Protein AF-A0A1H9QJ75-F1 (afdb_monomer_lite)

pLDDT: mean 84.56, std 11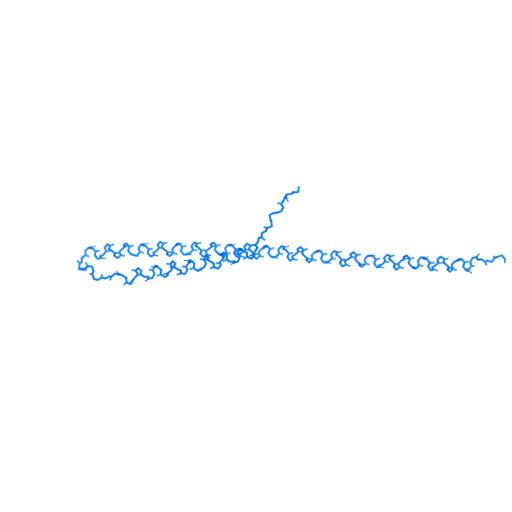.82, range [41.59, 95.44]

Foldseek 3Di:
DPPDPDDPLVVLLVVLVVLLVVLVVLLVVLVVLVVPLDCPDDDDVSVVSVVVSVVSSVVSNVVSV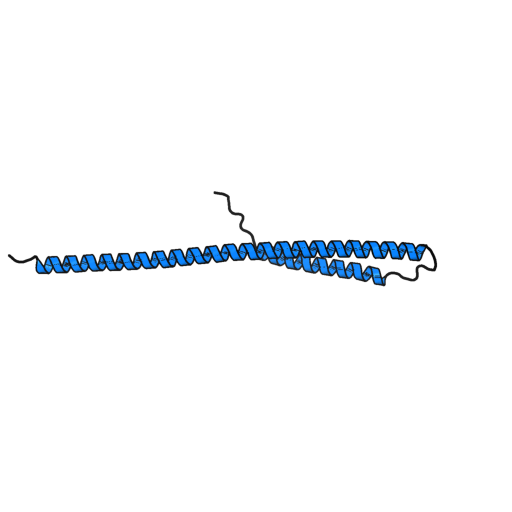VSNVVSVVSVVVSVVVVVVVVVVVVVVVVVVVVVVVVVVVVVVVVVVVVVVVVVCVVVVPDD

Radius of gyration: 35.3 Å; chains: 1; bounding box: 77×28×109 Å

Organism: NCBI:txid155974

Secondary structure (DSSP, 8-state):
--------HHHHHHHHHHHHHHHHHHHHHHHHHTT------SSHHHHHHHHHHHHHHHHHHHHHHHHHHHHHHHHHHHHHHHHHHHHHHHHHHHHHHHHHHHHHHHHHHHHHHHHHHHHHHHHH---

Sequence (127 aa):
MSSGYTVDTTSLAIRVGELRALADEVEVAANRLSLSAGDLGPGDIAAAAQEVADQWRDDLGAMRDKIGKIADNVRSAVANYEQVEQGGADRMRLAVERGVAEAQLNALRGGAAVQQARLNDLTGGTP

Structure (mmCIF, N/CA/C/O backbone):
data_AF-A0A1H9QJ75-F1
#
_entry.id   AF-A0A1H9QJ75-F1
#
loop_
_atom_site.group_PDB
_atom_site.id
_atom_site.type_symbol
_atom_site.label_atom_id
_atom_site.label_alt_id
_atom_site.label_comp_id
_atom_site.label_asym_id
_atom_site.label_entity_id
_atom_site.label_seq_id
_atom_site.pdbx_PDB_ins_code
_atom_site.Cartn_x
_atom_site.Cartn_y
_atom_site.Cartn_z
_atom_site.occupancy
_atom_site.B_iso_or_equiv
_atom_site.auth_seq_id
_atom_site.auth_comp_id
_atom_site.auth_asym_id
_atom_site.auth_atom_id
_atom_site.pdbx_PDB_model_num
ATOM 1 N N . MET A 1 1 ? 8.135 16.046 -25.500 1.00 41.59 1 MET A N 1
ATOM 2 C CA . MET A 1 1 ? 8.652 14.871 -24.769 1.00 41.59 1 MET A CA 1
ATOM 3 C C . MET A 1 1 ? 8.347 15.119 -23.308 1.00 41.59 1 MET A C 1
ATOM 5 O O . MET A 1 1 ? 8.890 16.075 -22.770 1.00 41.59 1 MET A O 1
ATOM 9 N N . SER A 1 2 ? 7.374 14.417 -22.717 1.00 43.03 2 SER A N 1
ATOM 10 C CA . SER A 1 2 ? 7.044 14.641 -21.305 1.00 43.03 2 SER A CA 1
ATOM 11 C C . SER A 1 2 ? 8.285 14.330 -20.481 1.00 43.03 2 SER A C 1
ATOM 13 O O . SER A 1 2 ? 8.840 13.242 -20.625 1.00 43.03 2 SER A O 1
ATOM 15 N N . SER A 1 3 ? 8.731 15.287 -19.669 1.00 49.47 3 SER A N 1
ATOM 16 C CA . SER A 1 3 ? 9.729 15.047 -18.630 1.00 49.47 3 SER A CA 1
ATOM 17 C C . SER A 1 3 ? 9.239 13.854 -17.815 1.00 49.47 3 SER A C 1
ATOM 19 O O . SER A 1 3 ? 8.227 13.966 -17.127 1.00 49.47 3 SER A O 1
ATOM 21 N N . GLY A 1 4 ? 9.852 12.686 -18.010 1.00 57.38 4 GLY A N 1
ATOM 22 C CA . GLY A 1 4 ? 9.422 11.460 -17.352 1.00 57.38 4 GLY A CA 1
ATOM 23 C C . GLY A 1 4 ? 9.496 11.660 -15.846 1.00 57.38 4 GLY A C 1
ATOM 24 O O . GLY A 1 4 ? 10.507 12.145 -15.341 1.00 57.38 4 GLY A O 1
ATOM 25 N N . TYR A 1 5 ? 8.420 11.336 -15.134 1.00 57.50 5 TYR A N 1
ATOM 26 C CA . TYR A 1 5 ? 8.474 11.266 -13.682 1.00 57.50 5 TYR A CA 1
ATOM 27 C C . TYR A 1 5 ? 9.308 10.039 -13.314 1.00 57.50 5 TYR A C 1
ATOM 29 O O . TYR A 1 5 ? 8.868 8.909 -13.519 1.00 57.50 5 TYR A O 1
ATOM 37 N N . THR A 1 6 ? 10.521 10.256 -12.809 1.00 73.75 6 THR A N 1
ATOM 38 C CA . THR A 1 6 ? 11.305 9.191 -12.182 1.00 73.75 6 THR A CA 1
ATOM 39 C C . THR A 1 6 ? 10.633 8.842 -10.863 1.00 73.75 6 THR A C 1
ATOM 41 O O . THR A 1 6 ? 10.532 9.686 -9.972 1.00 73.75 6 THR A O 1
ATOM 44 N N . VAL A 1 7 ? 10.136 7.614 -10.753 1.00 77.56 7 VAL A N 1
ATOM 45 C CA . VAL A 1 7 ? 9.538 7.111 -9.517 1.00 77.56 7 VAL A CA 1
ATOM 46 C C . VAL A 1 7 ? 10.622 6.440 -8.689 1.00 77.56 7 VAL A C 1
ATOM 48 O O . VAL A 1 7 ? 11.261 5.498 -9.146 1.00 77.56 7 VAL A O 1
ATOM 51 N N . ASP A 1 8 ? 10.818 6.925 -7.465 1.00 85.25 8 ASP A N 1
ATOM 52 C CA . ASP A 1 8 ? 11.698 6.297 -6.482 1.00 85.25 8 ASP A CA 1
ATOM 53 C C . ASP A 1 8 ? 10.962 5.130 -5.805 1.00 85.25 8 ASP A C 1
ATOM 55 O O . ASP A 1 8 ? 10.246 5.293 -4.811 1.00 85.25 8 ASP A O 1
ATOM 59 N N . THR A 1 9 ? 11.110 3.938 -6.381 1.00 84.56 9 THR A N 1
ATOM 60 C CA . THR A 1 9 ? 10.511 2.694 -5.879 1.00 84.56 9 THR A CA 1
ATOM 61 C C . THR A 1 9 ? 11.026 2.310 -4.491 1.00 84.56 9 THR A C 1
ATOM 63 O O . THR A 1 9 ? 10.276 1.728 -3.707 1.00 84.56 9 THR A O 1
ATOM 66 N N . THR A 1 10 ? 12.256 2.701 -4.136 1.00 85.38 10 THR A N 1
ATOM 67 C CA . THR A 1 10 ? 12.837 2.442 -2.810 1.00 85.38 10 THR A CA 1
ATOM 68 C C . THR A 1 10 ? 12.131 3.271 -1.744 1.00 85.38 10 THR A C 1
ATOM 70 O O . THR A 1 10 ? 11.695 2.735 -0.723 1.00 85.38 10 THR A O 1
ATOM 73 N N . SER A 1 11 ? 11.942 4.566 -2.000 1.00 84.88 11 SER A N 1
ATOM 74 C CA . SER A 1 11 ? 11.173 5.447 -1.117 1.00 84.88 11 SER A CA 1
ATOM 75 C C . SER A 1 11 ? 9.736 4.949 -0.940 1.00 84.88 11 SER A C 1
ATOM 77 O O . SER A 1 11 ? 9.241 4.869 0.186 1.00 84.88 11 SER A O 1
ATOM 79 N N . LEU A 1 12 ? 9.078 4.512 -2.020 1.00 87.50 12 LEU A N 1
ATOM 80 C CA . LEU A 1 12 ? 7.732 3.934 -1.939 1.00 87.50 12 LEU A CA 1
ATOM 81 C C . LEU A 1 12 ? 7.683 2.651 -1.097 1.00 87.50 12 LEU A C 1
ATOM 83 O O . LEU A 1 12 ? 6.756 2.488 -0.303 1.00 87.50 12 LEU A O 1
ATOM 87 N N . ALA A 1 13 ? 8.674 1.764 -1.212 1.00 85.69 13 ALA A N 1
ATOM 88 C CA . ALA A 1 13 ? 8.751 0.553 -0.395 1.00 85.69 13 ALA A CA 1
ATOM 89 C C . ALA A 1 13 ? 8.895 0.869 1.106 1.00 85.69 13 ALA A C 1
ATOM 91 O O . ALA A 1 13 ? 8.246 0.222 1.932 1.00 85.69 13 ALA A O 1
ATOM 92 N N . ILE A 1 14 ? 9.668 1.904 1.462 1.00 88.62 14 ILE A N 1
ATOM 93 C CA . ILE A 1 14 ? 9.773 2.395 2.847 1.00 88.62 14 ILE A CA 1
ATOM 94 C C . ILE A 1 14 ? 8.405 2.877 3.341 1.00 88.62 14 ILE A C 1
ATOM 96 O O . ILE A 1 14 ? 7.954 2.447 4.403 1.00 88.62 14 ILE A O 1
ATOM 100 N N . ARG A 1 15 ? 7.694 3.690 2.546 1.00 88.75 15 ARG A N 1
ATOM 101 C CA . ARG A 1 15 ? 6.350 4.180 2.905 1.00 88.75 15 ARG A CA 1
ATOM 102 C C . ARG A 1 15 ? 5.339 3.048 3.099 1.00 88.75 15 ARG A C 1
ATOM 104 O O . ARG A 1 15 ? 4.489 3.142 3.976 1.00 88.75 15 ARG A O 1
ATOM 111 N N . VAL A 1 16 ? 5.431 1.960 2.331 1.00 91.69 16 VAL A N 1
ATOM 112 C CA . VAL A 1 16 ? 4.597 0.760 2.548 1.00 91.69 16 VAL A CA 1
ATOM 113 C C . VAL A 1 16 ? 4.865 0.139 3.920 1.00 91.69 16 VAL A C 1
ATOM 115 O O . VAL A 1 16 ? 3.920 -0.272 4.594 1.00 91.69 16 VAL A O 1
ATOM 118 N N . GLY A 1 17 ? 6.131 0.069 4.339 1.00 88.56 17 GLY A N 1
ATOM 119 C CA . GLY A 1 17 ? 6.507 -0.399 5.673 1.00 88.56 17 GLY A CA 1
ATOM 120 C C . GLY A 1 17 ? 5.938 0.489 6.781 1.00 88.56 17 GLY A C 1
ATOM 121 O O . GLY A 1 17 ? 5.322 -0.020 7.713 1.00 88.56 17 GLY A O 1
ATOM 122 N N . GLU A 1 18 ? 6.066 1.808 6.636 1.00 93.50 18 GLU A N 1
ATOM 123 C CA . GLU A 1 18 ? 5.523 2.790 7.586 1.00 93.50 18 GLU A CA 1
ATOM 124 C C . GLU A 1 18 ? 3.994 2.716 7.696 1.00 93.50 18 GLU A C 1
ATOM 126 O O . GLU A 1 18 ? 3.456 2.734 8.799 1.00 93.50 18 GLU A O 1
ATOM 131 N N . LEU A 1 19 ? 3.281 2.573 6.573 1.00 91.44 19 LEU A N 1
ATOM 132 C CA . LEU A 1 19 ? 1.823 2.415 6.577 1.00 91.44 19 LEU A CA 1
ATOM 133 C C . LEU A 1 19 ? 1.391 1.144 7.315 1.00 91.44 19 LEU A C 1
ATOM 135 O O . LEU A 1 19 ? 0.391 1.152 8.023 1.00 91.44 19 LEU A O 1
ATOM 139 N N . ARG A 1 20 ? 2.143 0.051 7.174 1.00 92.31 20 ARG A N 1
ATOM 140 C CA . ARG A 1 20 ? 1.854 -1.198 7.891 1.00 92.31 20 ARG A CA 1
ATOM 141 C C . ARG A 1 20 ? 2.096 -1.063 9.386 1.00 92.31 20 ARG A C 1
ATOM 143 O O . ARG A 1 20 ? 1.222 -1.433 10.155 1.00 92.31 20 ARG A O 1
ATOM 150 N N . ALA A 1 21 ? 3.215 -0.457 9.775 1.00 93.25 21 ALA A N 1
ATOM 151 C CA . ALA A 1 21 ? 3.486 -0.159 11.177 1.00 93.25 21 ALA A CA 1
ATOM 152 C C . ALA A 1 21 ? 2.384 0.724 11.788 1.00 93.25 21 ALA A C 1
ATOM 154 O O . ALA A 1 21 ? 1.895 0.437 12.875 1.00 93.25 21 ALA A O 1
ATOM 155 N N . LEU A 1 22 ? 1.917 1.740 11.054 1.00 93.44 22 LEU A N 1
ATOM 156 C CA . LEU A 1 22 ? 0.803 2.581 11.489 1.00 93.44 22 LEU A CA 1
ATOM 157 C C . LEU A 1 22 ? -0.506 1.789 11.637 1.00 93.44 22 LEU A C 1
ATOM 159 O O . LEU A 1 22 ? -1.250 2.008 12.589 1.00 93.44 22 LEU A O 1
ATOM 163 N N . ALA A 1 23 ? -0.803 0.869 10.716 1.00 90.62 23 ALA A N 1
ATOM 164 C CA . ALA A 1 23 ? -1.976 0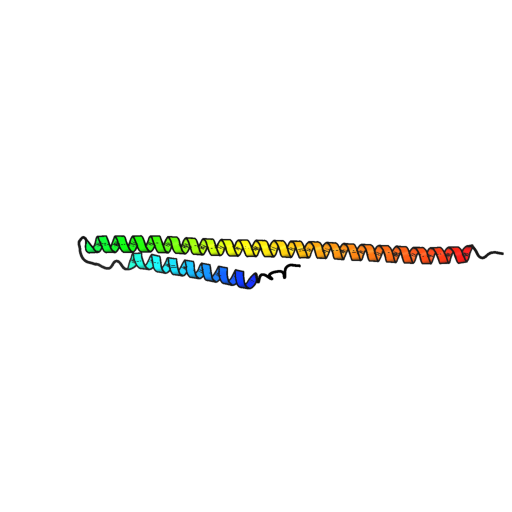.003 10.825 1.00 90.62 23 ALA A CA 1
ATOM 165 C C . ALA A 1 23 ? -1.914 -0.881 12.087 1.00 90.62 23 ALA A C 1
ATOM 167 O O . ALA A 1 23 ? -2.918 -1.005 12.791 1.00 90.62 23 ALA A O 1
ATOM 168 N N . ASP A 1 24 ? -0.738 -1.425 12.407 1.00 92.94 24 ASP A N 1
ATOM 169 C CA . ASP A 1 24 ? -0.513 -2.217 13.621 1.00 92.94 24 ASP A CA 1
ATOM 170 C C . ASP A 1 24 ? -0.673 -1.358 14.892 1.00 92.94 24 ASP A C 1
ATOM 172 O O . ASP A 1 24 ? -1.279 -1.791 15.872 1.00 92.94 24 ASP A O 1
ATOM 176 N N . GLU A 1 25 ? -0.197 -0.109 14.885 1.00 94.50 25 GLU A N 1
ATOM 177 C CA . GLU A 1 25 ? -0.396 0.833 15.997 1.00 94.50 25 GLU A CA 1
ATOM 178 C C . GLU A 1 25 ? -1.880 1.152 16.234 1.00 94.50 25 GLU A C 1
ATOM 180 O O . GLU A 1 25 ? -2.335 1.181 17.383 1.00 94.50 25 GLU A O 1
ATOM 185 N N . VAL A 1 26 ? -2.651 1.347 15.159 1.00 90.94 26 VAL A N 1
ATOM 186 C CA . VAL A 1 26 ? -4.106 1.562 15.226 1.00 90.94 26 VAL A CA 1
ATOM 187 C C . VAL A 1 26 ? -4.813 0.332 15.798 1.00 90.94 26 VAL A C 1
ATOM 189 O O . VAL A 1 26 ? -5.696 0.471 16.646 1.00 90.94 26 VAL A O 1
ATOM 192 N N . GLU A 1 27 ? -4.402 -0.873 15.402 1.00 90.88 27 GLU A N 1
ATOM 193 C CA . GLU A 1 27 ? -4.925 -2.124 15.958 1.00 90.88 27 GLU A CA 1
ATOM 194 C C . GLU A 1 27 ? -4.628 -2.250 17.458 1.00 90.88 27 GLU A C 1
ATOM 196 O O . GLU A 1 27 ? -5.516 -2.570 18.251 1.00 90.88 27 GLU A O 1
ATOM 201 N N . VAL A 1 28 ? -3.404 -1.932 17.884 1.00 91.56 28 VAL A N 1
ATOM 202 C CA . VAL A 1 28 ? -3.038 -1.913 19.307 1.00 91.56 28 VAL A CA 1
ATOM 203 C C . VAL A 1 28 ? -3.883 -0.899 20.080 1.00 91.56 28 VAL A C 1
ATOM 205 O O . VAL A 1 28 ? -4.326 -1.200 21.190 1.00 91.56 28 VAL A O 1
ATOM 208 N N . ALA A 1 29 ? -4.138 0.286 19.521 1.00 88.06 29 ALA A N 1
ATOM 209 C CA . ALA A 1 29 ? -5.003 1.286 20.142 1.00 88.06 29 ALA A CA 1
ATOM 210 C C . ALA A 1 29 ? -6.452 0.785 20.282 1.00 88.06 29 ALA A C 1
ATOM 212 O O . ALA A 1 29 ? -7.031 0.895 21.364 1.00 88.06 29 ALA A O 1
ATOM 213 N N . ALA A 1 30 ? -7.004 0.163 19.237 1.00 87.38 30 ALA A N 1
ATOM 214 C CA . ALA A 1 30 ? -8.340 -0.431 19.258 1.00 87.38 30 ALA A CA 1
ATOM 215 C C . ALA A 1 30 ? -8.459 -1.546 20.316 1.00 87.38 30 ALA A C 1
ATOM 217 O O . ALA A 1 30 ? -9.421 -1.584 21.084 1.00 87.38 30 ALA A O 1
ATOM 218 N N . ASN A 1 31 ? -7.439 -2.399 20.435 1.00 86.19 31 ASN A N 1
ATOM 219 C CA . ASN A 1 31 ? -7.387 -3.475 21.430 1.00 86.19 31 ASN A CA 1
ATOM 220 C C . ASN A 1 31 ? -7.238 -2.960 22.873 1.00 86.19 31 ASN A C 1
ATOM 222 O O . ASN A 1 31 ? -7.642 -3.624 23.828 1.00 86.19 31 ASN A O 1
ATOM 226 N N . ARG A 1 32 ? -6.683 -1.760 23.077 1.00 86.12 32 ARG A N 1
ATOM 227 C CA . ARG A 1 32 ? -6.635 -1.144 24.414 1.00 86.12 32 ARG A CA 1
ATOM 228 C C . ARG A 1 32 ? -8.009 -0.674 24.879 1.00 86.12 32 ARG A C 1
ATOM 230 O O . ARG A 1 32 ? -8.289 -0.776 26.070 1.00 86.12 32 ARG A O 1
ATOM 237 N N . LEU A 1 33 ? -8.880 -0.248 23.960 1.00 80.31 33 LEU A N 1
ATOM 238 C CA . LEU A 1 33 ? -10.251 0.155 24.291 1.00 80.31 33 LEU A CA 1
ATOM 239 C C . LEU A 1 33 ? -11.089 -1.008 24.841 1.00 80.31 33 LEU A C 1
ATOM 241 O O . LEU A 1 33 ? -11.9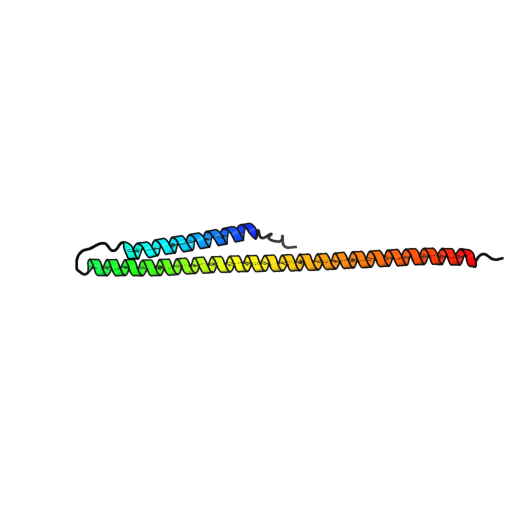52 -0.781 25.681 1.00 80.31 33 LEU A O 1
ATOM 245 N N . SER A 1 34 ? -10.814 -2.257 24.443 1.00 69.50 34 SER A N 1
ATOM 246 C CA . SER A 1 34 ? -11.484 -3.430 25.033 1.00 69.50 34 SER A CA 1
ATOM 247 C C . SER A 1 34 ? -11.031 -3.763 26.458 1.00 69.50 34 SER A C 1
ATOM 249 O O . SER A 1 34 ? -11.709 -4.520 27.144 1.00 69.50 34 SER A O 1
ATOM 251 N N . LEU A 1 35 ? -9.897 -3.221 26.915 1.00 61.22 35 LEU A N 1
ATOM 252 C CA . LEU A 1 35 ? -9.313 -3.526 28.227 1.00 61.22 35 LEU A CA 1
ATOM 253 C C . LEU A 1 35 ? -9.584 -2.439 29.278 1.00 61.22 35 LEU A C 1
ATOM 255 O O . LEU A 1 35 ? -9.362 -2.675 30.463 1.00 61.22 35 LEU A O 1
ATOM 259 N N . SER A 1 36 ? -10.034 -1.249 28.864 1.00 61.44 36 SER A N 1
ATOM 260 C CA . SER A 1 36 ? -10.168 -0.074 29.735 1.00 61.44 36 SER A CA 1
ATOM 261 C C . SER A 1 36 ? -11.579 0.186 30.262 1.00 61.44 36 SER A C 1
ATOM 263 O O . SER A 1 36 ? -11.788 1.211 30.911 1.00 61.44 36 SER A O 1
ATOM 265 N N . ALA A 1 37 ? -12.542 -0.707 30.021 1.00 58.81 37 ALA A N 1
ATOM 266 C CA . ALA A 1 37 ? -13.836 -0.661 30.699 1.00 58.81 37 ALA A CA 1
ATOM 267 C C . ALA A 1 37 ? -13.639 -1.082 32.167 1.00 58.81 37 ALA A C 1
ATOM 269 O O . ALA A 1 37 ? -13.899 -2.217 32.559 1.00 58.81 37 ALA A O 1
ATOM 270 N N . GLY A 1 38 ? -13.072 -0.179 32.969 1.00 64.44 38 GLY A N 1
ATOM 271 C CA . GLY A 1 38 ? -13.059 -0.311 34.421 1.00 64.44 38 GLY A CA 1
ATOM 272 C C . GLY A 1 38 ? -14.487 -0.400 34.959 1.00 64.44 38 GLY A C 1
ATOM 273 O O . GLY A 1 38 ? -15.448 -0.126 34.243 1.00 64.44 38 GLY A O 1
ATOM 274 N N . ASP A 1 39 ? -14.634 -0.782 36.225 1.00 71.50 39 ASP A N 1
ATOM 275 C CA . ASP A 1 39 ? -15.934 -0.780 36.895 1.00 71.50 39 ASP A CA 1
ATOM 276 C C . ASP A 1 39 ? -16.486 0.655 36.953 1.00 71.50 39 ASP A C 1
ATOM 278 O O . ASP A 1 39 ? -16.124 1.452 37.819 1.00 71.50 39 ASP A O 1
ATOM 282 N N . LEU A 1 40 ? -17.326 1.004 35.976 1.00 75.88 40 LEU A N 1
ATOM 283 C CA . LEU A 1 40 ? -18.031 2.285 35.893 1.00 75.88 40 LEU A CA 1
ATOM 284 C C . LEU A 1 40 ? -19.282 2.303 36.788 1.00 75.88 40 LEU A C 1
ATOM 286 O O . LEU A 1 40 ? -20.062 3.256 36.743 1.00 75.88 40 LEU A O 1
ATOM 290 N N . GLY A 1 41 ? -19.465 1.267 37.611 1.00 73.12 41 GLY A N 1
ATOM 291 C CA . GLY A 1 41 ? -20.656 1.042 38.406 1.00 73.12 41 GLY A CA 1
ATOM 292 C C . GLY A 1 41 ? -21.815 0.464 37.583 1.00 73.12 41 GLY A C 1
ATOM 293 O O . GLY A 1 41 ? -21.765 0.388 36.354 1.00 73.12 41 GLY A O 1
ATOM 294 N N . PRO A 1 42 ? -22.887 0.021 38.256 1.00 76.25 42 PRO A N 1
ATOM 295 C CA . PRO A 1 42 ? -24.054 -0.536 37.588 1.00 76.25 42 PRO A CA 1
ATOM 296 C C . PRO A 1 42 ? -24.886 0.544 36.877 1.00 76.25 42 PRO A C 1
ATOM 298 O O . PRO A 1 42 ? -25.040 1.658 37.377 1.00 76.25 42 PRO A O 1
ATOM 301 N N . GLY A 1 43 ? -25.512 0.168 35.758 1.00 81.00 43 GLY A N 1
ATOM 302 C CA . GLY A 1 43 ? -26.583 0.935 35.112 1.00 81.00 43 GLY A CA 1
ATOM 303 C C . GLY A 1 43 ? -26.243 1.486 33.726 1.00 81.00 43 GLY A C 1
ATOM 304 O O . GLY A 1 43 ? -25.297 1.050 33.071 1.00 81.00 43 GLY A O 1
ATOM 305 N N . ASP A 1 44 ? -27.042 2.460 33.288 1.00 84.38 44 ASP A N 1
ATOM 306 C CA . ASP A 1 44 ? -27.043 3.000 31.919 1.00 84.38 44 ASP A CA 1
ATOM 307 C C . ASP A 1 44 ? -25.708 3.643 31.506 1.00 84.38 44 ASP A C 1
ATOM 309 O O . ASP A 1 44 ? -25.363 3.660 30.327 1.00 84.38 44 ASP A O 1
ATOM 313 N N . ILE A 1 45 ? -24.919 4.136 32.468 1.00 81.56 45 ILE A N 1
ATOM 314 C CA . ILE A 1 45 ? -23.611 4.760 32.209 1.00 81.56 45 ILE A CA 1
ATOM 315 C C . ILE A 1 45 ? -22.596 3.725 31.711 1.00 81.56 45 ILE A C 1
ATOM 317 O O . ILE A 1 45 ? -21.855 4.002 30.769 1.00 81.56 45 ILE A O 1
ATOM 321 N N . ALA A 1 46 ? -22.580 2.529 32.304 1.00 82.00 46 ALA A N 1
ATOM 322 C CA . ALA A 1 46 ? -21.700 1.455 31.856 1.00 82.00 46 ALA A CA 1
ATOM 323 C C . ALA A 1 46 ? -22.091 0.970 30.451 1.00 82.00 46 ALA A C 1
ATOM 325 O O . ALA A 1 46 ? -21.217 0.757 29.615 1.00 82.00 46 ALA A O 1
ATOM 326 N N . ALA A 1 47 ? -23.395 0.868 30.166 1.00 83.50 47 ALA A N 1
ATOM 327 C CA . ALA A 1 47 ? -23.892 0.499 28.841 1.00 83.50 47 ALA A CA 1
ATOM 328 C C . ALA A 1 47 ? -23.523 1.543 27.771 1.00 83.50 47 ALA A C 1
ATOM 330 O O . ALA A 1 47 ? -22.997 1.183 26.722 1.00 83.50 47 ALA A O 1
ATOM 331 N N . ALA A 1 48 ? -23.718 2.833 28.059 1.00 86.69 48 ALA A N 1
ATOM 332 C CA . ALA A 1 48 ? -23.353 3.912 27.142 1.00 86.69 48 ALA A CA 1
ATOM 333 C C . ALA A 1 48 ? -21.836 3.981 26.896 1.00 86.69 48 ALA A C 1
ATOM 335 O O . ALA A 1 48 ? -21.390 4.185 25.769 1.00 86.69 48 ALA A O 1
ATOM 336 N N . ALA A 1 49 ? -21.022 3.783 27.938 1.00 84.69 49 ALA A N 1
ATOM 337 C CA . ALA A 1 49 ? -19.570 3.743 27.795 1.00 84.69 49 ALA A CA 1
ATOM 338 C C . ALA A 1 49 ? -19.104 2.547 26.949 1.00 84.69 49 ALA A C 1
ATOM 340 O O . ALA A 1 49 ? -18.190 2.695 26.138 1.00 84.69 49 ALA A O 1
ATOM 341 N N . GLN A 1 50 ? -19.751 1.389 27.105 1.00 85.00 50 GLN A N 1
ATOM 342 C CA . GLN A 1 50 ? -19.493 0.206 26.288 1.00 85.00 50 GLN A CA 1
ATOM 343 C C . GLN A 1 50 ? -19.837 0.459 24.813 1.00 85.00 50 GLN A C 1
ATOM 345 O O . GLN A 1 50 ? -19.017 0.172 23.948 1.00 85.00 50 GLN A O 1
ATOM 350 N N . GLU A 1 51 ? -20.996 1.060 24.528 1.00 88.12 51 GLU A N 1
ATOM 351 C CA . GLU A 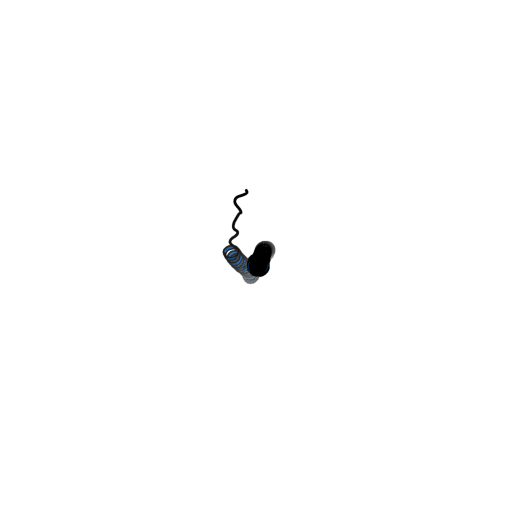1 51 ? -21.423 1.394 23.162 1.00 88.12 51 GLU A CA 1
ATOM 352 C C . GLU A 1 51 ? -20.438 2.348 22.471 1.00 88.12 51 GLU A C 1
ATOM 354 O O . GLU A 1 51 ? -20.033 2.116 21.332 1.00 88.12 51 GLU A O 1
ATOM 359 N N . VAL A 1 52 ? -19.975 3.386 23.177 1.00 89.38 52 VAL A N 1
ATOM 360 C CA . VAL A 1 52 ? -18.960 4.313 22.648 1.00 89.38 52 VAL A CA 1
ATOM 361 C C . VAL A 1 52 ? -17.630 3.599 22.398 1.00 89.38 52 VAL A C 1
ATOM 363 O O . VAL A 1 52 ? -16.994 3.830 21.368 1.00 89.38 52 VAL A O 1
ATOM 366 N N . ALA A 1 53 ? -17.200 2.726 23.313 1.00 87.56 53 ALA A N 1
ATOM 367 C CA . ALA A 1 53 ? -15.961 1.969 23.158 1.00 87.56 53 ALA A CA 1
ATOM 368 C C . ALA A 1 53 ? -16.023 0.991 21.974 1.00 87.56 53 ALA A C 1
ATOM 370 O O . ALA A 1 53 ? -15.029 0.834 21.261 1.00 87.56 53 ALA A O 1
ATOM 371 N N . ASP A 1 54 ? -17.173 0.354 21.754 1.00 88.19 54 ASP A N 1
ATOM 372 C CA . ASP A 1 54 ? -17.411 -0.538 20.621 1.00 88.19 54 ASP A CA 1
ATOM 373 C C . ASP A 1 54 ? -17.409 0.246 19.300 1.00 88.19 54 ASP A C 1
ATOM 375 O O . ASP A 1 54 ? -16.656 -0.106 18.392 1.00 88.19 54 ASP A O 1
ATOM 379 N N . GLN A 1 55 ? -18.114 1.380 19.232 1.00 92.44 55 GLN A N 1
ATOM 380 C CA . GLN A 1 55 ? -18.116 2.251 18.052 1.00 92.44 55 GLN A CA 1
ATOM 381 C C . GLN A 1 55 ? -16.707 2.743 17.688 1.00 92.44 55 GLN A C 1
ATOM 383 O O . GLN A 1 55 ? -16.306 2.702 16.526 1.00 92.44 55 GLN A O 1
ATOM 388 N N . TRP A 1 56 ? -15.918 3.180 18.674 1.00 92.38 56 TRP A N 1
ATOM 389 C CA . TRP A 1 56 ? -14.539 3.611 18.428 1.00 92.38 56 TRP A CA 1
ATOM 390 C C . TRP A 1 56 ? -13.650 2.473 17.938 1.00 92.38 56 TRP A C 1
ATOM 392 O O . TRP A 1 56 ? -12.783 2.694 17.092 1.00 92.38 56 TRP A O 1
ATOM 402 N N . ARG A 1 57 ? -13.848 1.257 18.450 1.00 90.50 57 ARG A N 1
ATOM 403 C CA . ARG A 1 57 ? -13.108 0.080 17.990 1.00 90.50 57 ARG A CA 1
ATOM 404 C C . ARG A 1 57 ? -13.413 -0.216 16.527 1.00 90.50 57 ARG A C 1
ATOM 406 O O . ARG A 1 57 ? -12.479 -0.451 15.762 1.00 90.50 57 ARG A O 1
ATOM 413 N N . ASP A 1 58 ? -14.681 -0.145 16.145 1.00 91.94 58 ASP A N 1
ATOM 414 C CA . ASP A 1 58 ? -15.119 -0.363 14.768 1.00 91.94 58 ASP A CA 1
ATOM 415 C C . ASP A 1 58 ? -14.546 0.706 13.826 1.00 91.94 58 ASP A C 1
ATOM 417 O O . ASP A 1 58 ? -13.988 0.379 12.774 1.00 91.94 58 ASP A O 1
ATOM 421 N N . ASP A 1 59 ? -14.579 1.977 14.232 1.00 94.94 59 ASP A N 1
ATOM 422 C CA . ASP A 1 59 ? -14.022 3.085 13.449 1.00 94.94 59 ASP A CA 1
ATOM 423 C C . ASP A 1 59 ? -12.495 2.976 13.283 1.00 94.94 59 ASP A C 1
ATOM 425 O O . ASP A 1 59 ? -11.960 3.218 12.193 1.00 94.94 59 ASP A O 1
ATOM 429 N N . LEU A 1 60 ? -11.777 2.566 14.334 1.00 93.38 60 LEU A N 1
ATOM 430 C CA . LEU A 1 60 ? -10.335 2.303 14.274 1.00 93.38 60 LEU A CA 1
ATOM 431 C C . LEU A 1 60 ? -10.017 1.086 13.396 1.00 93.38 60 LEU A C 1
ATOM 433 O O . LEU A 1 60 ? -9.081 1.142 12.596 1.00 93.38 60 LEU A O 1
ATOM 437 N N . GLY A 1 61 ? -10.814 0.019 13.476 1.00 93.31 61 GLY A N 1
ATOM 438 C CA . GLY A 1 61 ? -10.706 -1.138 12.584 1.00 93.31 61 GLY A CA 1
ATOM 439 C C . GLY A 1 61 ? -10.869 -0.740 11.115 1.00 93.31 61 GLY A C 1
ATOM 440 O O . GLY A 1 61 ? -10.018 -1.050 10.280 1.00 93.31 61 GLY A O 1
ATOM 441 N N . ALA A 1 62 ? -11.886 0.063 10.802 1.00 94.62 62 ALA A N 1
ATOM 442 C CA . ALA A 1 62 ? -12.096 0.585 9.454 1.00 94.62 62 ALA A CA 1
ATOM 443 C C . ALA A 1 62 ? -10.946 1.496 8.980 1.00 94.62 62 ALA A C 1
ATOM 445 O O . ALA A 1 62 ? -10.617 1.525 7.788 1.00 94.62 62 ALA A O 1
ATOM 446 N N . MET A 1 63 ? -10.322 2.255 9.887 1.00 93.69 63 MET A N 1
ATOM 447 C CA . MET A 1 63 ? -9.144 3.070 9.582 1.00 93.69 63 MET A CA 1
ATOM 448 C C . MET A 1 63 ? -7.926 2.200 9.252 1.00 93.69 63 MET A C 1
ATOM 450 O O . MET A 1 63 ? -7.289 2.425 8.220 1.00 93.69 63 MET A O 1
ATOM 454 N N . ARG A 1 64 ? -7.639 1.184 10.074 1.00 94.38 64 ARG A N 1
ATOM 455 C CA . ARG A 1 64 ? -6.583 0.187 9.836 1.00 94.38 64 ARG A CA 1
ATOM 456 C C . ARG A 1 64 ? -6.735 -0.458 8.461 1.00 94.38 64 ARG A C 1
ATOM 458 O O . ARG A 1 64 ? -5.779 -0.486 7.688 1.00 94.38 64 ARG A O 1
ATOM 465 N N . ASP A 1 65 ? -7.938 -0.906 8.119 1.00 94.00 65 ASP A N 1
ATOM 466 C CA . ASP A 1 65 ? -8.200 -1.574 6.841 1.00 94.00 65 ASP A CA 1
ATOM 467 C C . ASP A 1 65 ? -7.962 -0.644 5.642 1.00 94.00 65 ASP A C 1
ATOM 469 O O . ASP A 1 65 ? -7.383 -1.046 4.627 1.00 94.00 65 ASP A O 1
ATOM 473 N N . LYS A 1 66 ? -8.344 0.635 5.758 1.00 95.44 66 LYS A N 1
ATOM 474 C CA . LYS A 1 66 ? -8.050 1.649 4.731 1.00 95.44 66 LYS A CA 1
ATOM 475 C C . LYS A 1 66 ? -6.548 1.870 4.569 1.00 95.44 66 LYS A C 1
ATOM 477 O O . LYS A 1 66 ? -6.078 1.948 3.434 1.00 95.44 66 LYS A O 1
ATOM 482 N N . ILE A 1 67 ? -5.799 1.949 5.669 1.00 92.44 67 ILE A N 1
ATOM 483 C CA . ILE A 1 67 ? -4.337 2.084 5.643 1.00 92.44 67 ILE A CA 1
ATOM 484 C C . ILE A 1 67 ? -3.704 0.860 4.965 1.00 92.44 67 ILE A C 1
ATOM 486 O O . ILE A 1 67 ? -2.881 1.024 4.063 1.00 92.44 67 ILE A O 1
ATOM 490 N N . GLY A 1 68 ? -4.146 -0.352 5.313 1.00 93.19 68 GLY A N 1
ATOM 491 C CA . GLY A 1 68 ? -3.703 -1.595 4.675 1.00 93.19 68 GLY A CA 1
ATOM 492 C C . GLY A 1 68 ? -3.943 -1.593 3.164 1.00 93.19 68 GLY A C 1
ATOM 493 O O . GLY A 1 68 ? -3.028 -1.855 2.383 1.00 93.19 68 GLY A O 1
ATOM 494 N N . LYS A 1 69 ? -5.136 -1.172 2.730 1.00 94.81 69 LYS A N 1
ATOM 495 C CA . LYS A 1 69 ? -5.470 -1.040 1.306 1.00 94.81 69 LYS A CA 1
ATOM 496 C C . LYS A 1 69 ? -4.579 -0.028 0.579 1.00 94.81 69 LYS A C 1
ATOM 498 O O . LYS A 1 69 ? -4.181 -0.271 -0.559 1.00 94.81 69 LYS A O 1
ATOM 503 N N . ILE A 1 70 ? -4.253 1.104 1.208 1.00 92.00 70 ILE A N 1
ATOM 504 C CA . ILE A 1 70 ? -3.315 2.085 0.638 1.00 92.00 70 ILE A CA 1
ATOM 505 C C . ILE A 1 70 ? -1.924 1.457 0.496 1.00 92.00 70 ILE A C 1
ATOM 507 O O . ILE A 1 70 ? -1.318 1.575 -0.569 1.00 92.00 70 ILE A O 1
ATOM 511 N N . ALA A 1 71 ? -1.441 0.747 1.518 1.00 91.56 71 ALA A N 1
ATOM 512 C CA . ALA A 1 71 ? -0.143 0.078 1.484 1.00 91.56 71 ALA A CA 1
ATOM 513 C C . ALA A 1 71 ? -0.056 -0.960 0.348 1.00 91.56 71 ALA A C 1
ATOM 515 O O . ALA A 1 71 ? 0.938 -1.004 -0.380 1.00 91.56 71 ALA A O 1
ATOM 516 N N . ASP A 1 72 ? -1.109 -1.751 0.141 1.00 92.94 72 ASP A N 1
ATOM 517 C CA . ASP A 1 72 ? -1.158 -2.756 -0.925 1.00 92.94 72 ASP A CA 1
ATOM 518 C C . ASP A 1 72 ? -1.254 -2.125 -2.325 1.00 92.94 72 ASP A C 1
ATOM 520 O O . ASP A 1 72 ? -0.607 -2.597 -3.266 1.00 92.94 72 ASP A O 1
ATOM 524 N N . ASN A 1 73 ? -1.977 -1.010 -2.467 1.00 91.62 73 ASN A N 1
ATOM 525 C CA . ASN A 1 73 ? -2.004 -0.233 -3.709 1.00 91.62 73 ASN A CA 1
ATOM 526 C C . ASN A 1 73 ? -0.617 0.329 -4.054 1.00 91.62 73 ASN A C 1
ATOM 528 O O . ASN A 1 73 ? -0.182 0.227 -5.201 1.00 91.62 73 ASN A O 1
ATOM 532 N N . VAL A 1 74 ? 0.095 0.897 -3.073 1.00 90.81 74 VAL A N 1
ATOM 533 C CA . VAL A 1 74 ? 1.451 1.435 -3.278 1.00 90.81 74 VAL A CA 1
ATOM 534 C C . VAL A 1 74 ? 2.424 0.317 -3.641 1.00 90.81 74 VAL A C 1
ATOM 536 O O . VAL A 1 74 ? 3.184 0.463 -4.595 1.00 90.81 74 VAL A O 1
ATOM 539 N N . ARG A 1 75 ? 2.365 -0.833 -2.960 1.00 91.88 75 ARG A N 1
ATOM 540 C CA . ARG A 1 75 ? 3.168 -2.006 -3.334 1.00 91.88 75 ARG A CA 1
ATOM 541 C C . ARG A 1 75 ? 2.893 -2.450 -4.768 1.00 91.88 75 ARG A C 1
ATOM 543 O O . ARG A 1 75 ? 3.833 -2.728 -5.506 1.00 91.88 75 ARG A O 1
ATOM 550 N N . SER A 1 76 ? 1.623 -2.520 -5.158 1.00 92.75 76 SER A N 1
ATOM 551 C CA . SER A 1 76 ? 1.237 -2.914 -6.516 1.00 92.75 76 SER A CA 1
ATOM 552 C C . SER A 1 76 ? 1.779 -1.929 -7.553 1.00 92.75 76 SER A C 1
ATOM 554 O O . SER A 1 76 ? 2.266 -2.340 -8.603 1.00 92.75 76 SER A O 1
ATOM 556 N N . ALA A 1 77 ? 1.763 -0.629 -7.245 1.00 88.88 77 ALA A N 1
ATOM 557 C CA . ALA A 1 77 ? 2.374 0.384 -8.095 1.00 88.88 77 ALA A CA 1
ATOM 558 C C . ALA A 1 77 ? 3.891 0.173 -8.238 1.00 88.88 77 ALA A C 1
ATOM 560 O O . ALA A 1 77 ? 4.389 0.205 -9.359 1.00 88.88 77 ALA A O 1
ATOM 561 N N . VAL A 1 78 ? 4.609 -0.098 -7.141 1.00 89.56 78 VAL A N 1
ATOM 562 C CA . VAL A 1 78 ? 6.053 -0.403 -7.171 1.00 89.56 78 VAL A CA 1
ATOM 563 C C . VAL A 1 78 ? 6.346 -1.611 -8.060 1.00 89.56 78 VAL A C 1
ATOM 565 O O . VAL A 1 78 ? 7.160 -1.497 -8.972 1.00 89.56 78 VAL A O 1
ATOM 568 N N . ALA A 1 79 ? 5.624 -2.719 -7.873 1.00 89.56 79 ALA A N 1
ATOM 569 C CA . ALA A 1 79 ? 5.797 -3.923 -8.687 1.00 89.56 79 ALA A CA 1
ATOM 570 C C . ALA A 1 79 ? 5.554 -3.659 -10.185 1.00 89.56 79 ALA A C 1
ATOM 572 O O . ALA A 1 79 ? 6.300 -4.141 -11.037 1.00 89.56 79 ALA A O 1
ATOM 573 N N . ASN A 1 80 ? 4.548 -2.843 -10.518 1.00 89.62 80 ASN A N 1
ATOM 574 C CA . ASN A 1 80 ? 4.284 -2.448 -11.901 1.00 89.62 80 ASN A CA 1
ATOM 575 C C . ASN A 1 80 ? 5.428 -1.606 -12.488 1.00 89.62 80 ASN A C 1
ATOM 577 O O . ASN A 1 80 ? 5.800 -1.808 -13.644 1.00 89.62 80 ASN A O 1
ATOM 581 N N . TYR A 1 81 ? 5.994 -0.671 -11.717 1.00 87.81 81 TYR A N 1
ATOM 582 C CA . TYR A 1 81 ? 7.137 0.129 -12.167 1.00 87.81 81 TYR A CA 1
ATOM 583 C C . TYR A 1 81 ? 8.374 -0.737 -12.407 1.00 87.81 81 TYR A C 1
ATOM 585 O O . TYR A 1 81 ? 8.981 -0.632 -13.472 1.00 87.81 81 TYR A O 1
ATOM 593 N N . GLU A 1 82 ? 8.696 -1.639 -11.480 1.00 87.94 82 GLU A N 1
ATOM 594 C CA . GLU A 1 82 ? 9.812 -2.580 -11.623 1.00 87.94 82 GLU A CA 1
ATOM 595 C C . GLU A 1 82 ? 9.642 -3.474 -12.858 1.00 87.94 82 GLU A C 1
ATOM 597 O O . GLU A 1 82 ? 10.588 -3.672 -13.619 1.00 87.94 82 GLU A O 1
ATOM 602 N N . GLN A 1 83 ? 8.425 -3.959 -13.122 1.00 89.88 83 GLN A N 1
ATOM 603 C CA . GLN A 1 83 ? 8.135 -4.762 -14.311 1.00 89.88 83 GLN A CA 1
ATOM 604 C C . GLN A 1 83 ? 8.352 -3.973 -15.611 1.00 89.88 83 GLN A C 1
ATOM 606 O O . GLN A 1 83 ? 8.901 -4.500 -16.584 1.00 89.88 83 GLN A O 1
ATOM 611 N N . VAL A 1 84 ? 7.924 -2.708 -15.650 1.00 88.69 84 VAL A N 1
ATOM 612 C CA . VAL A 1 84 ? 8.127 -1.834 -16.815 1.00 88.69 84 VAL A CA 1
ATOM 613 C C . VAL A 1 84 ? 9.613 -1.546 -17.027 1.00 88.69 84 VAL A C 1
ATOM 615 O O . VAL A 1 84 ? 10.078 -1.590 -18.170 1.00 88.69 84 VAL A O 1
ATOM 618 N N . GLU A 1 85 ? 10.359 -1.288 -15.954 1.00 87.38 85 GLU A N 1
ATOM 619 C CA . GLU A 1 85 ? 11.799 -1.038 -16.002 1.00 87.38 85 GLU A CA 1
ATOM 620 C C . GLU A 1 85 ? 12.568 -2.269 -16.497 1.00 87.38 85 GLU A C 1
ATOM 622 O O . GLU A 1 85 ? 13.340 -2.161 -17.452 1.00 87.38 85 GLU A O 1
ATOM 627 N N . GLN A 1 86 ? 12.281 -3.453 -15.948 1.00 87.88 86 GLN A N 1
ATOM 628 C CA . GLN A 1 86 ? 12.871 -4.722 -16.388 1.00 87.88 86 GLN A CA 1
ATOM 629 C C . GLN A 1 86 ? 12.577 -4.998 -17.867 1.00 87.88 86 GLN A C 1
ATOM 631 O O . GLN A 1 86 ? 13.494 -5.252 -18.648 1.00 87.88 86 GLN A O 1
ATOM 636 N N . GLY A 1 87 ? 11.321 -4.846 -18.299 1.00 90.38 87 GLY A N 1
ATOM 637 C CA . GLY A 1 87 ? 10.954 -5.011 -19.708 1.00 90.38 87 GLY A CA 1
ATOM 638 C C . GLY A 1 87 ? 11.614 -3.980 -20.634 1.00 90.38 87 GLY A C 1
ATOM 639 O O . GLY A 1 87 ? 11.869 -4.254 -21.810 1.00 90.38 87 GLY A O 1
ATOM 640 N N . GLY A 1 88 ? 11.906 -2.777 -20.134 1.00 88.19 88 GLY A N 1
ATOM 641 C CA . GLY A 1 88 ? 12.713 -1.772 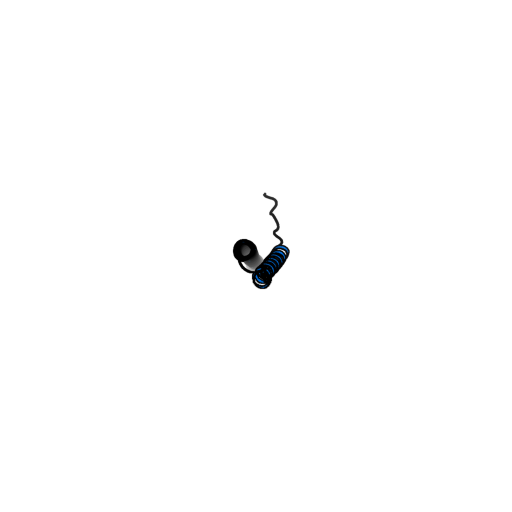-20.827 1.00 88.19 88 GLY A CA 1
ATOM 642 C C . GLY A 1 88 ? 14.173 -2.199 -20.980 1.00 88.19 88 GLY A C 1
ATOM 643 O O . GLY A 1 88 ? 14.703 -2.168 -22.094 1.00 88.19 88 GLY A O 1
ATOM 644 N N . ALA A 1 89 ? 14.795 -2.636 -19.885 1.00 88.75 89 ALA A N 1
ATOM 645 C CA . ALA A 1 89 ? 16.177 -3.102 -19.846 1.00 88.75 89 ALA A CA 1
ATOM 646 C C . ALA A 1 89 ? 16.405 -4.311 -20.765 1.00 88.75 89 ALA A C 1
ATOM 648 O O . ALA A 1 89 ? 17.355 -4.313 -21.549 1.00 88.75 89 ALA A O 1
ATOM 649 N N . ASP A 1 90 ? 15.496 -5.287 -20.759 1.00 92.56 90 ASP A N 1
ATOM 650 C CA . ASP A 1 90 ? 15.578 -6.468 -21.623 1.00 92.56 90 ASP A CA 1
ATOM 651 C C . ASP A 1 90 ? 15.506 -6.110 -23.108 1.00 92.56 90 ASP A C 1
ATOM 653 O O . ASP A 1 90 ? 16.307 -6.595 -23.910 1.00 92.56 90 ASP A O 1
ATOM 657 N N . ARG A 1 91 ? 14.593 -5.209 -23.491 1.00 92.19 91 ARG A N 1
ATOM 658 C CA . ARG A 1 91 ? 14.502 -4.735 -24.881 1.00 92.19 91 ARG A CA 1
ATOM 659 C C . ARG A 1 91 ? 15.757 -3.986 -25.314 1.00 92.19 91 ARG A C 1
ATOM 661 O O . ARG A 1 91 ? 16.205 -4.181 -26.442 1.00 92.19 91 ARG A O 1
ATOM 668 N N . MET A 1 92 ? 16.332 -3.159 -24.440 1.00 90.75 92 MET A N 1
ATOM 669 C CA . MET A 1 92 ? 17.603 -2.487 -24.725 1.00 90.75 92 MET A CA 1
ATOM 670 C C . MET A 1 92 ? 18.742 -3.489 -24.887 1.00 90.75 92 MET A C 1
ATOM 672 O O . MET A 1 92 ? 19.486 -3.398 -25.860 1.00 90.75 92 MET A O 1
ATOM 676 N N . ARG A 1 93 ? 18.847 -4.476 -23.994 1.00 92.94 93 ARG A N 1
ATOM 677 C CA . ARG A 1 93 ? 19.862 -5.529 -24.080 1.00 92.94 93 ARG A CA 1
ATOM 678 C C . ARG A 1 93 ? 19.768 -6.293 -25.400 1.00 92.94 93 ARG A C 1
ATOM 680 O O . ARG A 1 93 ? 20.766 -6.391 -26.107 1.00 92.94 93 ARG A O 1
ATOM 687 N N . LEU A 1 94 ? 18.570 -6.734 -25.782 1.00 93.75 94 LEU A N 1
ATOM 688 C CA . LEU A 1 94 ? 18.337 -7.421 -27.058 1.00 93.75 94 LEU A CA 1
ATOM 689 C C . LEU A 1 94 ? 18.675 -6.540 -28.270 1.00 93.75 94 LEU A C 1
ATOM 691 O O . LEU A 1 94 ? 19.252 -7.020 -29.245 1.00 93.75 94 LEU A O 1
ATOM 695 N N . ALA A 1 95 ? 18.336 -5.248 -28.225 1.00 92.25 95 ALA A N 1
ATOM 696 C CA . ALA A 1 95 ? 18.668 -4.313 -29.297 1.00 92.25 95 ALA A CA 1
ATOM 697 C C . ALA A 1 95 ? 20.188 -4.116 -29.438 1.00 92.25 95 ALA A C 1
ATOM 699 O O . ALA A 1 95 ? 20.700 -4.093 -30.558 1.00 92.25 95 ALA A O 1
ATOM 700 N N . VAL A 1 96 ? 20.911 -4.023 -28.318 1.00 93.81 96 VAL A N 1
ATOM 701 C CA . VAL A 1 96 ? 22.378 -3.929 -28.296 1.00 93.81 96 VAL A CA 1
ATOM 702 C C . VAL A 1 96 ? 23.010 -5.211 -28.832 1.00 93.81 96 VAL A C 1
ATOM 704 O O . VAL A 1 96 ? 23.850 -5.137 -29.725 1.00 93.81 96 VAL A O 1
ATOM 707 N N . GLU A 1 97 ? 22.583 -6.381 -28.353 1.00 93.69 97 GLU A N 1
ATOM 708 C CA . GLU A 1 97 ? 23.074 -7.685 -28.823 1.00 93.69 97 GLU A CA 1
ATOM 709 C C . GLU A 1 97 ? 22.882 -7.836 -30.343 1.00 93.69 97 GLU A C 1
ATOM 711 O O . GLU A 1 97 ? 23.811 -8.224 -31.058 1.00 93.69 97 GLU A O 1
ATOM 716 N N . ARG A 1 98 ? 21.714 -7.439 -30.864 1.00 93.50 98 ARG A N 1
ATOM 717 C CA . ARG A 1 98 ? 21.433 -7.444 -32.304 1.00 93.50 98 ARG A CA 1
ATOM 718 C C . ARG A 1 98 ? 22.322 -6.473 -33.080 1.00 93.50 98 ARG A C 1
ATOM 720 O O . ARG A 1 98 ? 22.871 -6.854 -34.110 1.00 93.50 98 ARG A O 1
ATOM 727 N N . GLY A 1 99 ? 22.489 -5.245 -32.592 1.00 92.88 99 GLY A N 1
ATOM 728 C CA . GLY A 1 99 ? 23.349 -4.248 -33.235 1.00 92.88 99 GLY A CA 1
ATOM 729 C C . GLY A 1 99 ? 24.814 -4.689 -33.293 1.00 92.88 99 GLY A C 1
ATOM 730 O O . GLY A 1 99 ? 25.471 -4.527 -34.321 1.00 92.88 99 GLY A O 1
ATOM 731 N N . VAL A 1 100 ? 25.315 -5.319 -32.226 1.00 93.06 100 VAL A N 1
ATOM 732 C CA . VAL A 1 100 ? 26.666 -5.899 -32.185 1.00 93.06 100 VAL A CA 1
ATOM 733 C C . VAL A 1 100 ? 26.806 -7.031 -33.204 1.00 93.06 100 VAL A C 1
ATOM 735 O O . VAL A 1 100 ? 27.786 -7.056 -33.951 1.00 93.06 100 VAL A O 1
ATOM 738 N N . ALA A 1 101 ? 25.826 -7.934 -33.292 1.00 92.69 101 ALA A N 1
ATOM 739 C CA . ALA A 1 101 ? 25.841 -9.021 -34.269 1.00 92.69 101 ALA A CA 1
ATOM 740 C C . ALA A 1 101 ? 25.830 -8.501 -35.720 1.00 92.69 101 ALA A C 1
ATOM 742 O O . ALA A 1 101 ? 26.605 -8.966 -36.559 1.00 92.69 101 ALA A O 1
ATOM 743 N N . GLU A 1 102 ? 25.000 -7.500 -36.022 1.00 93.38 102 GLU A N 1
ATOM 744 C CA . GLU A 1 102 ? 24.947 -6.865 -37.344 1.00 93.38 102 GLU A CA 1
ATOM 745 C C . GLU A 1 102 ? 26.274 -6.165 -37.692 1.00 93.38 102 GLU A C 1
ATOM 747 O O . GLU A 1 102 ? 26.772 -6.304 -38.814 1.00 93.38 102 GLU A O 1
ATOM 752 N N . ALA A 1 103 ? 26.903 -5.482 -36.730 1.00 91.31 103 ALA A N 1
ATOM 753 C CA . ALA A 1 103 ? 28.211 -4.852 -36.913 1.00 91.31 103 ALA A CA 1
ATOM 754 C C . ALA A 1 103 ? 29.321 -5.879 -37.199 1.00 91.31 103 ALA A C 1
ATOM 756 O O . ALA A 1 103 ? 30.122 -5.682 -38.116 1.00 91.31 103 ALA A O 1
ATOM 757 N N . GLN A 1 104 ? 29.342 -7.001 -36.473 1.00 92.44 104 GLN A N 1
ATOM 758 C CA . GLN A 1 104 ? 30.295 -8.092 -36.703 1.00 92.44 104 GLN A CA 1
ATOM 759 C C . GLN A 1 104 ? 30.114 -8.726 -38.088 1.00 92.44 104 GLN A C 1
ATOM 761 O O . GLN A 1 104 ? 31.093 -8.925 -38.809 1.00 92.44 104 GLN A O 1
ATOM 766 N N . LEU A 1 105 ? 28.870 -8.987 -38.504 1.00 93.69 105 LEU A N 1
ATOM 767 C CA . LEU A 1 105 ? 28.574 -9.513 -39.840 1.00 93.69 105 LEU A CA 1
ATOM 768 C C . LEU A 1 105 ? 29.027 -8.556 -40.947 1.00 93.69 105 LEU A C 1
ATOM 770 O O . LEU A 1 105 ? 29.598 -8.994 -41.946 1.00 93.69 105 LEU A O 1
ATOM 774 N N . ASN A 1 106 ? 28.807 -7.254 -40.775 1.00 91.50 106 ASN A N 1
ATOM 775 C CA . ASN A 1 106 ? 29.250 -6.253 -41.742 1.00 91.50 106 ASN A CA 1
ATOM 776 C C . ASN A 1 106 ? 30.781 -6.168 -41.824 1.00 91.50 106 ASN A C 1
ATOM 778 O O . ASN A 1 106 ? 31.318 -6.081 -42.928 1.00 91.50 106 ASN A O 1
ATOM 782 N N . ALA A 1 107 ? 31.488 -6.272 -40.695 1.00 91.69 107 ALA A N 1
ATOM 783 C CA . ALA A 1 107 ? 32.950 -6.324 -40.675 1.00 91.69 107 ALA A CA 1
ATOM 784 C C . ALA A 1 107 ? 33.494 -7.562 -41.411 1.00 91.69 107 ALA A C 1
ATOM 786 O O . ALA A 1 107 ? 34.413 -7.442 -42.223 1.00 91.69 107 ALA A O 1
ATOM 787 N N . LEU A 1 108 ? 32.886 -8.736 -41.197 1.00 91.50 108 LEU A N 1
ATOM 788 C CA . LEU A 1 108 ? 33.247 -9.970 -41.904 1.00 91.50 108 LEU A CA 1
ATOM 789 C C . LEU A 1 108 ? 33.007 -9.859 -43.416 1.00 91.50 108 LEU A C 1
ATOM 791 O O . LEU A 1 108 ? 33.880 -10.227 -44.202 1.00 91.50 108 LEU A O 1
ATOM 795 N N . ARG A 1 109 ? 31.863 -9.303 -43.839 1.00 90.62 109 ARG A N 1
ATOM 796 C CA . ARG A 1 109 ? 31.575 -9.054 -45.264 1.00 90.62 109 ARG A CA 1
ATOM 797 C C . ARG A 1 109 ? 32.579 -8.088 -45.890 1.00 90.62 109 ARG A C 1
ATOM 799 O O . ARG A 1 109 ? 33.047 -8.344 -46.996 1.00 90.62 109 ARG A O 1
ATOM 806 N N . GLY A 1 110 ? 32.929 -7.009 -45.189 1.00 88.81 110 GLY A N 1
ATOM 807 C CA . GLY A 1 110 ? 33.938 -6.051 -45.646 1.00 88.81 110 GLY A CA 1
ATOM 808 C C . GLY A 1 110 ? 35.315 -6.696 -45.815 1.00 88.81 110 GLY A C 1
ATOM 809 O O . GLY A 1 110 ? 35.953 -6.523 -46.851 1.00 88.81 110 GLY A O 1
ATOM 810 N N . GLY A 1 111 ? 35.744 -7.507 -44.843 1.00 88.06 111 GLY A N 1
ATOM 811 C CA . GLY A 1 111 ? 36.999 -8.259 -44.922 1.00 88.06 111 GLY A CA 1
ATOM 812 C C . GLY A 1 111 ? 37.031 -9.251 -46.089 1.00 88.06 111 GLY A C 1
ATOM 813 O O . GLY A 1 111 ? 38.006 -9.286 -46.840 1.00 88.06 111 GLY A O 1
ATOM 814 N N . ALA A 1 112 ? 35.943 -9.999 -46.294 1.00 85.38 112 ALA A N 1
ATOM 815 C CA . ALA A 1 112 ? 35.814 -10.936 -47.410 1.00 85.38 112 ALA A CA 1
ATOM 816 C C . ALA A 1 112 ? 35.867 -10.227 -48.775 1.00 85.38 112 ALA A C 1
ATOM 818 O O . ALA A 1 112 ? 36.574 -10.682 -49.673 1.00 85.38 112 ALA A O 1
ATOM 819 N N . ALA A 1 113 ? 35.194 -9.079 -48.917 1.00 84.12 113 ALA A N 1
ATOM 820 C CA . ALA A 1 113 ? 35.235 -8.277 -50.139 1.00 84.12 113 ALA A CA 1
ATOM 821 C C . ALA A 1 113 ? 36.653 -7.771 -50.459 1.00 84.12 113 ALA A C 1
ATOM 823 O O . ALA A 1 113 ? 37.097 -7.858 -51.603 1.00 84.12 113 ALA A O 1
ATOM 824 N N . VAL A 1 114 ? 37.400 -7.306 -49.450 1.00 84.19 114 VAL A N 1
ATOM 825 C CA . VAL A 1 114 ? 38.799 -6.872 -49.619 1.00 84.19 114 VAL A CA 1
ATOM 826 C C . VAL A 1 114 ? 39.700 -8.040 -50.028 1.00 84.19 114 VAL A C 1
ATOM 828 O O . VAL A 1 114 ? 40.567 -7.887 -50.889 1.00 84.19 114 VAL A O 1
ATOM 831 N N . GLN A 1 115 ? 39.503 -9.218 -49.438 1.00 81.19 115 GLN A N 1
ATOM 832 C CA . GLN A 1 115 ? 40.295 -10.401 -49.766 1.00 81.19 115 GLN A CA 1
ATOM 833 C C . GLN A 1 115 ? 40.007 -10.912 -51.184 1.00 81.19 115 GLN A C 1
ATOM 835 O O . GLN A 1 115 ? 40.938 -11.263 -51.907 1.00 81.19 115 GLN A O 1
ATOM 840 N N . GLN A 1 116 ? 38.744 -10.891 -51.609 1.00 81.12 116 GLN A N 1
ATOM 841 C CA . GLN A 1 116 ? 38.345 -11.264 -52.964 1.00 81.12 116 GLN A CA 1
ATOM 842 C C . GLN A 1 116 ? 38.867 -10.273 -54.014 1.00 81.12 116 GLN A C 1
ATOM 844 O O . GLN A 1 116 ? 39.343 -10.699 -55.063 1.00 81.12 116 GLN A O 1
ATOM 849 N N . ALA A 1 117 ? 38.873 -8.970 -53.711 1.00 79.25 117 ALA A N 1
ATOM 850 C CA . ALA A 1 117 ? 39.493 -7.962 -54.571 1.00 79.25 117 ALA A CA 1
ATOM 851 C C . ALA A 1 117 ? 40.998 -8.222 -54.765 1.00 79.25 117 ALA A C 1
ATOM 853 O O . ALA A 1 117 ? 41.473 -8.258 -55.896 1.00 79.25 117 ALA A O 1
ATOM 854 N N . ARG A 1 118 ? 41.734 -8.521 -53.683 1.00 79.31 118 ARG A N 1
ATOM 855 C CA . ARG A 1 118 ? 43.164 -8.872 -53.771 1.00 79.31 118 ARG A CA 1
ATOM 856 C C . ARG A 1 118 ? 43.430 -10.124 -54.607 1.00 79.31 118 ARG A C 1
ATOM 858 O O . ARG A 1 118 ? 44.418 -10.171 -55.330 1.00 79.31 118 ARG A O 1
ATOM 865 N N . LEU A 1 119 ? 42.580 -11.145 -54.498 1.00 77.19 119 LEU A N 1
ATOM 866 C CA . LEU A 1 119 ? 42.713 -12.370 -55.293 1.00 77.19 119 LEU A CA 1
ATOM 867 C C . LEU A 1 119 ? 42.461 -12.115 -56.786 1.00 77.19 119 LEU A C 1
ATOM 869 O O . LEU A 1 119 ? 43.161 -12.680 -57.626 1.00 77.19 119 LEU A O 1
ATOM 873 N N . ASN A 1 120 ? 41.511 -11.241 -57.121 1.00 76.94 120 ASN A N 1
ATOM 874 C CA . ASN A 1 120 ? 41.247 -10.847 -58.504 1.00 76.94 120 ASN A CA 1
ATOM 875 C C . ASN A 1 120 ? 42.403 -10.029 -59.102 1.00 76.94 120 ASN A C 1
ATOM 877 O O . ASN A 1 120 ? 42.786 -10.285 -60.239 1.00 76.94 120 ASN A O 1
ATOM 881 N N . ASP A 1 121 ? 43.020 -9.120 -58.341 1.00 77.19 121 ASP A N 1
ATOM 882 C CA . ASP A 1 121 ? 44.194 -8.362 -58.808 1.00 77.19 121 ASP A CA 1
ATOM 883 C C . ASP A 1 121 ? 45.400 -9.275 -59.094 1.00 77.19 121 ASP A C 1
ATOM 885 O O . ASP A 1 121 ? 46.127 -9.075 -60.065 1.00 77.19 121 ASP A O 1
ATOM 889 N N . LEU A 1 122 ? 45.591 -10.322 -58.282 1.00 71.56 122 LEU A N 1
ATOM 890 C CA . LEU A 1 122 ? 46.667 -11.305 -58.464 1.00 71.56 122 LEU A CA 1
ATOM 891 C C . LEU A 1 122 ? 46.438 -12.254 -59.651 1.00 71.56 122 LEU A C 1
ATOM 893 O O . LEU A 1 122 ? 47.396 -12.837 -60.150 1.00 71.56 122 LEU A O 1
ATOM 897 N N . THR A 1 123 ? 45.190 -12.431 -60.091 1.00 69.94 123 THR A N 1
ATOM 898 C CA . THR A 1 123 ? 44.822 -13.357 -61.179 1.00 69.94 123 THR A CA 1
ATOM 899 C C . THR A 1 123 ? 44.505 -12.650 -62.500 1.00 69.94 123 THR A C 1
ATOM 901 O O . THR A 1 123 ? 44.645 -13.263 -63.554 1.00 69.94 123 THR A O 1
ATOM 904 N N . GLY A 1 124 ? 44.140 -11.362 -62.473 1.00 60.31 124 GLY A N 1
ATOM 905 C CA . GLY A 1 124 ? 43.875 -10.530 -63.655 1.00 60.31 124 GLY A CA 1
ATOM 906 C C . GLY A 1 124 ? 45.112 -9.853 -64.261 1.00 60.31 124 GLY A C 1
ATOM 907 O O . GLY A 1 124 ? 45.021 -9.257 -65.332 1.00 60.31 124 GLY A O 1
ATOM 908 N N . GLY A 1 125 ? 46.272 -9.944 -63.605 1.00 53.75 125 GLY A N 1
ATOM 909 C CA . GLY A 1 125 ? 47.549 -9.439 -64.110 1.00 53.75 125 GLY A CA 1
ATOM 910 C C . GLY A 1 125 ? 48.295 -10.461 -64.970 1.00 53.75 125 GLY A C 1
ATOM 911 O O . GLY A 1 125 ? 49.290 -11.020 -64.523 1.00 53.75 125 GLY A O 1
ATOM 912 N N . THR A 1 126 ? 47.844 -10.704 -66.201 1.00 50.31 126 THR A N 1
ATOM 913 C CA . THR A 1 126 ? 48.674 -11.324 -67.256 1.00 50.31 126 THR A CA 1
ATOM 914 C C . THR A 1 126 ? 48.480 -10.590 -68.587 1.00 50.31 126 THR A C 1
ATOM 916 O O . THR A 1 126 ? 47.415 -10.709 -69.192 1.00 50.31 126 THR A O 1
ATOM 919 N N . PRO A 1 127 ? 49.474 -9.816 -69.058 1.00 51.84 127 PRO A N 1
ATOM 920 C CA . PRO A 1 127 ? 49.861 -9.793 -70.462 1.00 51.84 127 PRO A CA 1
ATOM 921 C C . PRO A 1 127 ? 50.748 -10.996 -70.818 1.00 51.84 127 PRO A C 1
ATOM 923 O O . PRO A 1 127 ? 51.576 -11.401 -69.968 1.00 51.84 127 PRO A O 1
#

InterPro domains:
  IPR036689 ESAT-6-like superfamily [SSF140453] (5-90)